Protein AF-A0A388NLM7-F1 (afdb_monomer_lite)

Foldseek 3Di:
DDPPPDPDDVVVVVCVVVVVVVVCCPVPVDDDDDDPCVVPDDDDD

Secondary structure (DSSP, 8-state):
--SSSS---HHHHHHHHHHHHHHHHHHHH-PPPPPTTTTPPP---

pLDDT: mean 85.75, std 9.91, range [55.66, 96.75]

Structure (mmCIF, N/CA/C/O backbone):
data_AF-A0A388NLM7-F1
#
_entry.id   AF-A0A388NLM7-F1
#
loop_
_atom_site.group_PDB
_atom_site.id
_atom_site.type_symbol
_atom_site.label_atom_id
_atom_site.label_alt_id
_atom_site.label_comp_id
_atom_site.label_asym_id
_atom_site.label_entity_id
_atom_site.label_seq_id
_atom_site.pdbx_PDB_ins_code
_atom_site.Cartn_x
_atom_site.Cart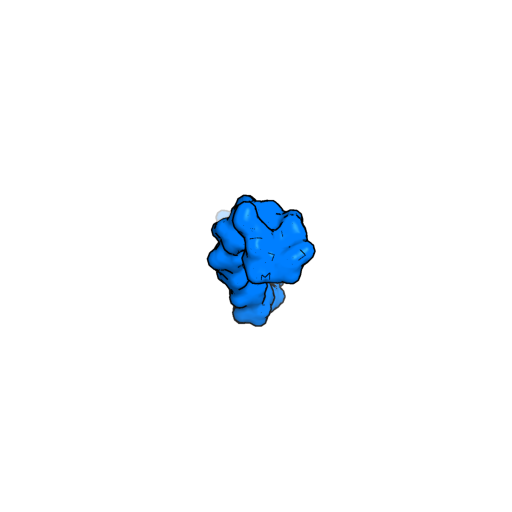n_y
_atom_site.Cartn_z
_atom_site.occupancy
_atom_site.B_iso_or_equiv
_atom_site.auth_seq_id
_atom_site.auth_comp_id
_atom_site.auth_asym_id
_atom_site.auth_atom_id
_atom_site.pdbx_PDB_model_num
ATOM 1 N N . MET A 1 1 ? 15.053 1.647 -26.178 1.00 55.66 1 MET A N 1
ATOM 2 C CA . MET A 1 1 ? 16.162 1.060 -25.397 1.00 55.66 1 MET A CA 1
ATOM 3 C C . MET A 1 1 ? 15.576 -0.012 -24.487 1.00 55.66 1 MET A C 1
ATOM 5 O O . MET A 1 1 ? 15.035 0.331 -23.445 1.00 55.66 1 MET A O 1
ATOM 9 N N . SER A 1 2 ? 15.596 -1.275 -24.925 1.00 61.53 2 SER A N 1
ATOM 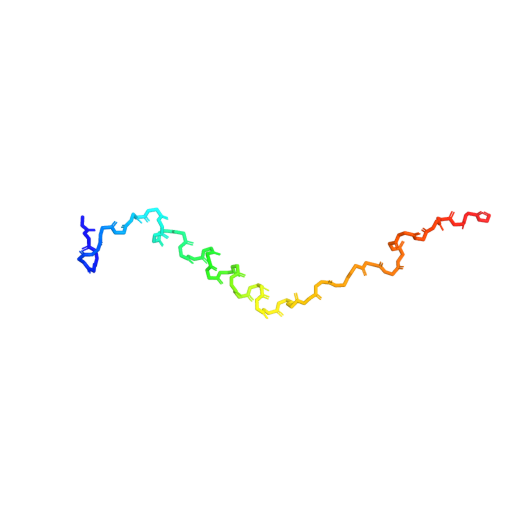10 C CA . SER A 1 2 ? 15.179 -2.436 -24.119 1.00 61.53 2 SER A CA 1
ATOM 11 C C . SER A 1 2 ? 16.343 -2.863 -23.222 1.00 61.53 2 SER A C 1
ATOM 13 O O . SER A 1 2 ? 17.484 -2.891 -23.678 1.00 61.53 2 SER A O 1
ATOM 15 N N . ILE A 1 3 ? 16.061 -3.158 -21.950 1.00 68.31 3 ILE A N 1
ATOM 16 C CA . ILE A 1 3 ? 17.080 -3.443 -20.926 1.00 68.31 3 ILE A CA 1
ATOM 17 C C . ILE A 1 3 ? 17.435 -4.944 -20.824 1.00 68.31 3 ILE A C 1
ATOM 19 O O . ILE A 1 3 ? 18.467 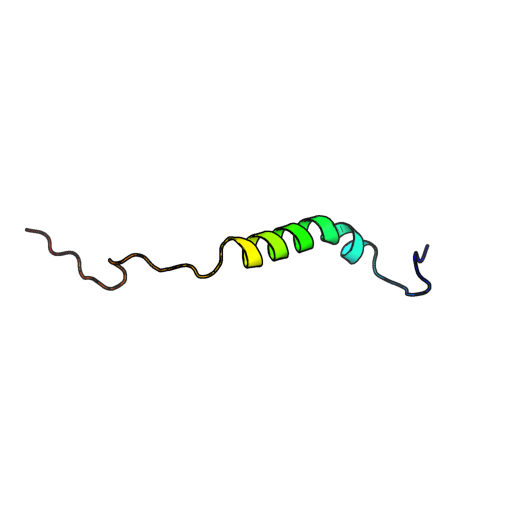-5.282 -20.260 1.00 68.31 3 ILE A O 1
ATOM 23 N N . LEU A 1 4 ? 16.605 -5.847 -21.374 1.00 69.62 4 LEU A N 1
ATOM 24 C CA . LEU A 1 4 ? 16.718 -7.314 -21.210 1.00 69.62 4 LEU A CA 1
ATOM 25 C C . LEU A 1 4 ? 16.290 -8.122 -22.461 1.00 69.62 4 LEU A C 1
ATOM 27 O O . LEU A 1 4 ? 15.989 -9.306 -22.358 1.00 69.62 4 LEU A O 1
ATOM 31 N N . GLY A 1 5 ? 16.186 -7.499 -23.643 1.00 69.75 5 GLY A N 1
ATOM 32 C CA . GLY A 1 5 ? 15.652 -8.152 -24.856 1.00 69.75 5 GLY A CA 1
ATOM 33 C C . GLY A 1 5 ? 14.133 -8.388 -24.830 1.00 69.75 5 GLY A C 1
ATOM 34 O O . GLY A 1 5 ? 13.551 -8.819 -25.820 1.00 69.75 5 GLY A O 1
ATOM 35 N N . VAL A 1 6 ? 13.487 -8.052 -23.712 1.00 72.06 6 VAL A N 1
ATOM 36 C CA . VAL A 1 6 ? 12.038 -7.930 -23.545 1.00 72.06 6 VAL A CA 1
ATOM 37 C C . VAL A 1 6 ? 11.652 -6.453 -23.590 1.00 72.06 6 VAL A C 1
ATOM 39 O O . VAL A 1 6 ? 12.313 -5.610 -22.973 1.00 72.06 6 VAL A O 1
ATOM 42 N N . ASP A 1 7 ? 10.607 -6.114 -24.344 1.00 74.50 7 ASP A N 1
ATOM 43 C CA . ASP A 1 7 ? 10.125 -4.734 -24.483 1.00 74.50 7 ASP A CA 1
ATOM 44 C C . ASP A 1 7 ? 9.244 -4.363 -23.280 1.00 74.50 7 ASP A C 1
ATOM 46 O O . ASP A 1 7 ? 8.020 -4.260 -23.356 1.00 74.50 7 ASP A O 1
ATOM 50 N N . VAL A 1 8 ? 9.877 -4.271 -22.108 1.00 79.06 8 VAL A N 1
ATOM 51 C CA . VAL A 1 8 ? 9.198 -3.885 -20.869 1.00 79.06 8 VAL A CA 1
ATOM 52 C C . VAL A 1 8 ? 8.939 -2.377 -20.898 1.00 79.06 8 VAL A C 1
ATOM 54 O O . VAL A 1 8 ? 9.897 -1.609 -21.032 1.00 79.06 8 VAL A O 1
ATOM 57 N N . PRO A 1 9 ? 7.680 -1.925 -20.724 1.00 86.06 9 PRO A N 1
ATOM 58 C CA . PRO A 1 9 ? 7.358 -0.506 -20.728 1.00 86.06 9 PRO A CA 1
ATOM 59 C C . PRO A 1 9 ? 8.143 0.254 -19.648 1.00 86.06 9 PRO A C 1
ATOM 61 O O . PRO A 1 9 ? 8.127 -0.158 -18.482 1.00 86.06 9 PRO A O 1
ATOM 64 N N . PRO A 1 10 ? 8.775 1.396 -19.976 1.00 84.88 10 PRO A N 1
ATOM 65 C CA . PRO A 1 10 ? 9.483 2.221 -18.996 1.00 84.88 10 PRO A CA 1
ATOM 66 C C . PRO A 1 10 ? 8.609 2.632 -17.805 1.00 84.88 10 PRO A C 1
ATOM 68 O O . PRO A 1 10 ? 9.095 2.750 -16.686 1.00 84.88 10 PRO A O 1
ATOM 71 N N . GLN A 1 11 ? 7.303 2.798 -18.019 1.00 88.75 11 GLN A N 1
ATOM 72 C CA . GLN A 1 11 ? 6.325 3.115 -16.979 1.00 88.75 11 GLN A CA 1
ATOM 73 C C . GLN A 1 11 ? 6.244 2.016 -15.912 1.00 88.75 11 GLN A C 1
ATOM 75 O O . GLN A 1 11 ? 6.138 2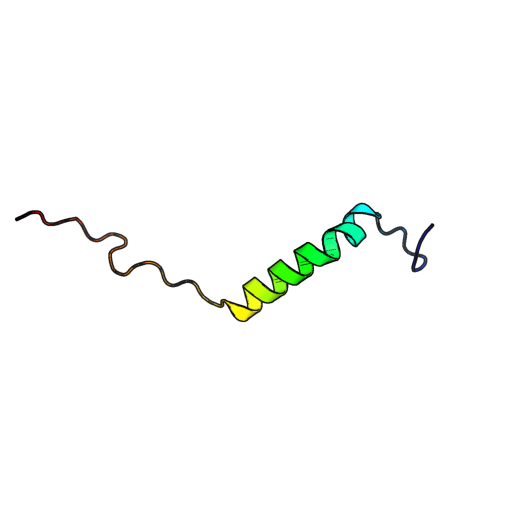.328 -14.727 1.00 88.75 11 GLN A O 1
ATOM 80 N N . LEU A 1 12 ? 6.343 0.741 -16.310 1.00 89.38 12 LEU A N 1
ATOM 81 C CA . LEU A 1 12 ? 6.353 -0.377 -15.368 1.00 89.38 12 LEU A CA 1
ATOM 82 C C . LEU A 1 12 ? 7.634 -0.361 -14.532 1.00 89.38 12 LEU A C 1
ATOM 84 O O . LEU A 1 12 ? 7.566 -0.471 -13.309 1.00 89.38 12 LEU A O 1
ATOM 88 N N . LEU A 1 13 ? 8.789 -0.147 -15.167 1.00 90.19 13 LEU A N 1
ATOM 89 C CA . LEU A 1 13 ? 10.066 -0.048 -14.458 1.00 90.19 13 LEU A CA 1
ATOM 90 C C . LEU A 1 13 ? 10.084 1.145 -13.485 1.00 90.19 13 LEU A C 1
ATOM 92 O O . LEU A 1 13 ? 10.516 1.012 -12.344 1.00 90.19 13 LEU A O 1
ATOM 96 N N . ASN A 1 14 ? 9.531 2.286 -13.893 1.00 93.06 14 ASN A N 1
ATOM 97 C CA . ASN A 1 14 ? 9.428 3.478 -13.049 1.00 93.06 14 ASN A CA 1
ATOM 98 C C . ASN A 1 14 ? 8.465 3.293 -11.862 1.00 93.06 14 ASN A C 1
ATOM 100 O O . ASN A 1 14 ? 8.554 4.030 -10.882 1.00 93.06 14 ASN A O 1
ATOM 104 N N . SER A 1 15 ? 7.566 2.305 -11.920 1.00 95.19 15 SER A N 1
ATOM 105 C CA . SER A 1 15 ? 6.669 1.966 -10.809 1.00 95.19 15 SER A CA 1
ATOM 106 C C . SER A 1 15 ? 7.301 1.041 -9.760 1.00 95.19 15 SER A C 1
ATOM 108 O O . SER A 1 15 ? 6.750 0.898 -8.667 1.00 95.19 15 SER A O 1
ATOM 110 N N . VAL A 1 16 ? 8.473 0.454 -10.049 1.00 95.25 16 VAL A N 1
ATOM 111 C CA . VAL A 1 16 ? 9.155 -0.517 -9.172 1.00 95.25 16 VAL A CA 1
ATOM 112 C C . VAL A 1 16 ? 9.289 -0.037 -7.723 1.00 95.25 16 VAL A C 1
ATOM 114 O O . VAL A 1 16 ? 8.949 -0.824 -6.839 1.00 95.25 16 VAL A O 1
ATOM 117 N N . PRO A 1 17 ? 9.690 1.218 -7.424 1.00 96.31 17 PRO A N 1
ATOM 118 C CA . PRO A 1 17 ? 9.806 1.672 -6.038 1.00 96.31 17 PRO A CA 1
ATOM 119 C C . PRO A 1 17 ? 8.493 1.545 -5.254 1.00 96.31 17 PRO A C 1
ATOM 121 O O . PRO A 1 17 ? 8.498 1.102 -4.109 1.00 96.31 17 PRO A O 1
ATOM 124 N N . TYR A 1 18 ? 7.360 1.871 -5.881 1.00 96.31 18 TYR A N 1
ATOM 125 C CA . TYR A 1 18 ? 6.036 1.797 -5.258 1.00 96.31 18 TYR A CA 1
ATOM 126 C C . TYR A 1 18 ? 5.547 0.355 -5.104 1.00 96.31 18 TYR A C 1
ATOM 128 O O . TYR A 1 18 ? 4.919 0.009 -4.108 1.00 96.31 18 TYR A O 1
ATOM 136 N N . ILE A 1 19 ? 5.847 -0.517 -6.068 1.00 96.31 19 ILE A N 1
ATOM 137 C CA . ILE A 1 19 ? 5.504 -1.940 -5.956 1.00 96.31 19 ILE A CA 1
ATOM 138 C C . ILE A 1 19 ? 6.258 -2.565 -4.780 1.00 96.31 19 ILE A C 1
ATOM 140 O O . ILE A 1 19 ? 5.668 -3.296 -3.984 1.00 96.31 19 ILE A O 1
ATOM 144 N N . VAL A 1 20 ? 7.542 -2.237 -4.628 1.00 96.75 20 VAL A N 1
ATOM 145 C CA . VAL A 1 20 ? 8.360 -2.722 -3.512 1.00 96.75 20 VAL A CA 1
ATOM 146 C C . VAL A 1 20 ? 7.770 -2.280 -2.172 1.00 96.75 20 VAL A C 1
ATOM 148 O O . VAL A 1 20 ? 7.638 -3.113 -1.276 1.00 96.75 20 VAL A O 1
ATOM 151 N N . THR A 1 21 ? 7.353 -1.017 -2.022 1.00 95.75 21 THR A N 1
ATOM 152 C CA . THR A 1 21 ? 6.744 -0.561 -0.761 1.00 95.75 21 THR A CA 1
ATOM 153 C C . THR A 1 21 ? 5.441 -1.288 -0.459 1.00 95.75 21 THR A C 1
ATOM 155 O O . THR A 1 21 ? 5.237 -1.691 0.683 1.00 95.75 21 THR A O 1
ATOM 158 N N . ILE A 1 22 ? 4.592 -1.527 -1.459 1.00 94.75 22 ILE A N 1
ATOM 159 C CA . ILE A 1 22 ? 3.347 -2.286 -1.282 1.00 94.75 22 ILE A CA 1
ATOM 160 C C . ILE A 1 22 ? 3.643 -3.713 -0.818 1.00 94.75 22 ILE A C 1
ATOM 162 O O . ILE A 1 22 ? 3.021 -4.172 0.137 1.00 94.75 22 ILE A O 1
ATOM 166 N N . VAL A 1 23 ? 4.598 -4.405 -1.447 1.00 95.31 23 VAL A N 1
ATOM 167 C CA . VAL A 1 23 ? 4.973 -5.775 -1.059 1.00 95.31 23 VAL A CA 1
ATOM 168 C C . VAL A 1 23 ? 5.507 -5.808 0.371 1.00 95.31 23 VAL A C 1
ATOM 170 O O . VAL A 1 23 ? 5.101 -6.664 1.156 1.00 95.31 23 VAL A O 1
ATOM 173 N N . VAL A 1 24 ? 6.368 -4.853 0.735 1.00 95.38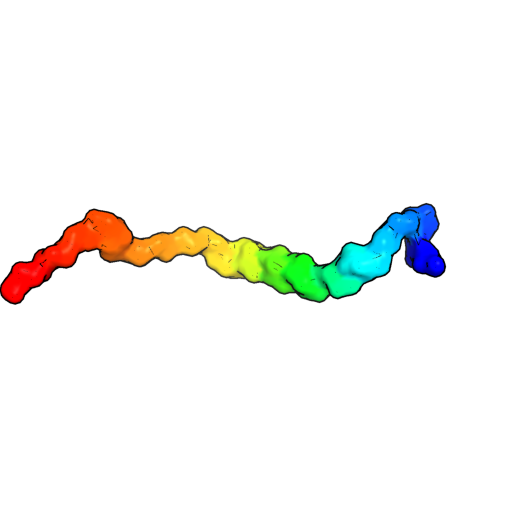 24 VAL A N 1
ATOM 174 C CA . VAL A 1 24 ? 6.903 -4.742 2.098 1.00 95.38 24 VAL A CA 1
ATOM 175 C C . VAL A 1 24 ? 5.787 -4.461 3.099 1.00 95.38 24 VAL A C 1
ATOM 177 O O . VAL A 1 24 ? 5.696 -5.165 4.097 1.00 95.38 24 VAL A O 1
ATOM 180 N N . VAL A 1 25 ? 4.912 -3.485 2.843 1.00 93.56 25 VAL A N 1
ATOM 181 C CA . VAL A 1 25 ? 3.784 -3.148 3.726 1.00 93.56 25 VAL A CA 1
ATOM 182 C C . VAL A 1 25 ? 2.839 -4.338 3.872 1.00 93.56 25 VAL A C 1
ATOM 184 O O . VAL A 1 25 ? 2.473 -4.687 4.990 1.00 93.56 25 VAL A O 1
ATOM 187 N N . ALA A 1 26 ? 2.484 -4.998 2.772 1.00 92.44 26 ALA A N 1
ATOM 188 C CA . ALA A 1 26 ? 1.606 -6.162 2.789 1.00 92.44 26 ALA A CA 1
ATOM 189 C C . ALA A 1 26 ? 2.217 -7.335 3.573 1.00 92.44 26 ALA A C 1
ATOM 191 O O . ALA A 1 26 ? 1.515 -7.985 4.348 1.00 92.44 26 ALA A O 1
ATOM 192 N N . GLY A 1 27 ? 3.520 -7.584 3.408 1.00 90.56 27 GLY A N 1
ATOM 193 C CA . GLY A 1 27 ? 4.234 -8.634 4.136 1.00 90.56 27 GLY A CA 1
ATOM 194 C C . GLY A 1 27 ? 4.467 -8.305 5.614 1.00 90.56 27 GLY A C 1
ATOM 195 O O . GLY A 1 27 ? 4.356 -9.188 6.461 1.00 90.56 27 GLY A O 1
ATOM 196 N N . LEU A 1 28 ? 4.764 -7.044 5.933 1.00 91.56 28 LEU A N 1
ATOM 197 C CA . LEU A 1 28 ? 5.145 -6.599 7.275 1.00 91.56 28 LEU A CA 1
ATOM 198 C C . LEU A 1 28 ? 3.942 -6.302 8.179 1.00 91.56 28 LEU A C 1
ATOM 200 O O . LEU A 1 28 ? 3.971 -6.637 9.360 1.00 91.56 28 LEU A O 1
ATOM 204 N N . VAL A 1 29 ? 2.895 -5.658 7.657 1.00 87.19 29 VAL A N 1
ATOM 205 C CA . VAL A 1 29 ? 1.743 -5.205 8.462 1.00 87.19 29 VAL A CA 1
ATOM 206 C C . VAL A 1 29 ? 0.777 -6.358 8.774 1.00 87.19 29 VAL A C 1
ATOM 208 O O . VAL A 1 29 ? 0.054 -6.314 9.770 1.00 87.19 29 VAL A O 1
ATOM 211 N N . GLY A 1 30 ? 0.796 -7.434 7.982 1.00 81.38 30 GLY A N 1
ATOM 212 C CA . GLY A 1 30 ? 0.017 -8.641 8.253 1.00 81.38 30 GLY A CA 1
ATOM 213 C C . GLY A 1 30 ? -1.502 -8.413 8.211 1.00 81.38 30 GLY A C 1
ATOM 214 O O . GLY A 1 30 ? -2.020 -7.687 7.364 1.00 81.38 30 GLY A O 1
ATOM 215 N N . ARG A 1 31 ? -2.254 -9.080 9.104 1.00 81.50 31 ARG A N 1
ATOM 216 C CA . ARG A 1 31 ? -3.728 -9.034 9.123 1.00 81.50 31 ARG A CA 1
ATOM 217 C C . ARG A 1 31 ? -4.243 -7.859 9.954 1.00 81.50 31 ARG A C 1
ATOM 219 O O . ARG A 1 31 ? -4.099 -7.848 11.176 1.00 81.50 31 ARG A O 1
ATOM 226 N N . VAL A 1 32 ? -4.963 -6.945 9.309 1.00 79.31 32 VAL A N 1
ATOM 227 C CA . VAL A 1 32 ? -5.691 -5.868 9.993 1.00 79.31 32 VAL A CA 1
ATOM 228 C C . VAL A 1 32 ? -6.842 -6.469 10.811 1.00 79.31 32 VAL A C 1
ATOM 230 O O . VAL A 1 32 ? -7.690 -7.186 10.273 1.00 79.31 32 VAL A O 1
ATOM 233 N N . ARG A 1 33 ? -6.874 -6.206 12.123 1.00 85.56 33 ARG A N 1
ATOM 234 C CA . ARG A 1 33 ? -8.041 -6.487 12.973 1.00 85.56 33 ARG A CA 1
ATOM 235 C C . ARG A 1 33 ? -8.891 -5.225 13.048 1.00 85.56 33 ARG A C 1
ATOM 237 O O . ARG A 1 33 ? -8.386 -4.169 13.416 1.00 85.56 33 ARG A O 1
ATOM 244 N N . GLY A 1 34 ? -10.165 -5.347 12.680 1.00 88.31 34 GLY A N 1
ATOM 245 C CA . GLY A 1 34 ? -11.132 -4.268 12.851 1.00 88.31 34 GLY A CA 1
ATOM 246 C C . GLY A 1 34 ? -11.309 -3.896 14.330 1.00 88.31 34 GLY A C 1
ATOM 247 O O . GLY A 1 34 ? -10.960 -4.688 15.211 1.00 88.31 34 GLY A O 1
ATOM 248 N N . PRO A 1 35 ? -11.835 -2.697 14.619 1.00 89.25 35 PRO A N 1
ATOM 249 C CA . PRO A 1 35 ? -12.032 -2.241 15.988 1.00 89.25 35 PRO A CA 1
ATOM 250 C C . PRO A 1 35 ? -13.062 -3.115 16.712 1.00 89.25 35 PRO A C 1
ATOM 252 O O . PRO A 1 35 ? -14.050 -3.538 16.118 1.00 89.25 35 PRO A O 1
ATOM 255 N N . ALA A 1 36 ? -12.864 -3.346 18.012 1.00 88.06 36 ALA A N 1
ATOM 256 C CA . ALA A 1 36 ? -13.760 -4.175 18.829 1.00 88.06 36 ALA A CA 1
ATOM 257 C C . ALA A 1 36 ? -15.207 -3.649 18.873 1.00 88.06 36 ALA A C 1
ATOM 259 O O . ALA A 1 36 ? -16.141 -4.426 19.024 1.00 88.06 36 ALA A O 1
ATOM 260 N N . ALA A 1 37 ? -15.379 -2.338 18.695 1.00 90.38 37 ALA A N 1
ATOM 261 C CA . ALA A 1 37 ? -16.676 -1.674 18.646 1.00 90.38 37 ALA A CA 1
ATOM 262 C C . ALA A 1 37 ? -17.355 -1.723 17.264 1.00 90.38 37 ALA A C 1
ATOM 264 O O . ALA A 1 37 ? -18.446 -1.179 17.101 1.00 90.38 37 ALA A O 1
ATOM 265 N N . ALA A 1 38 ? -16.742 -2.346 16.249 1.00 90.25 38 ALA A N 1
ATOM 266 C CA . ALA A 1 38 ? -17.382 -2.501 14.947 1.00 90.25 38 ALA A CA 1
ATOM 267 C C . ALA A 1 38 ? -18.696 -3.290 15.099 1.00 90.25 38 ALA A C 1
ATOM 269 O O . ALA A 1 38 ? -18.688 -4.455 15.486 1.00 90.25 38 ALA A O 1
ATOM 270 N N . GLY A 1 39 ? -19.825 -2.645 14.799 1.00 89.31 39 GLY A N 1
ATOM 271 C CA . GLY A 1 39 ? -21.157 -3.246 14.913 1.00 89.31 39 GLY A CA 1
ATOM 272 C C . GLY A 1 39 ? -21.774 -3.214 16.315 1.00 89.31 39 GLY A C 1
ATOM 273 O O . GLY A 1 39 ? -22.884 -3.712 16.476 1.00 89.31 39 GLY A O 1
ATOM 274 N N . GLN A 1 40 ? -21.112 -2.622 17.314 1.00 91.25 40 GLN A N 1
ATOM 275 C CA . GLN A 1 40 ? -21.699 -2.417 18.640 1.00 91.25 40 GLN A CA 1
ATOM 276 C C . GLN A 1 40 ? -22.514 -1.110 18.652 1.00 91.25 40 GLN A C 1
ATOM 278 O O . GLN A 1 40 ? -21.942 -0.046 18.400 1.00 91.25 40 GLN A O 1
ATOM 283 N N . PRO A 1 41 ? -23.835 -1.154 18.920 1.00 88.31 41 PRO A N 1
ATOM 284 C CA . PRO A 1 41 ? -24.644 0.052 19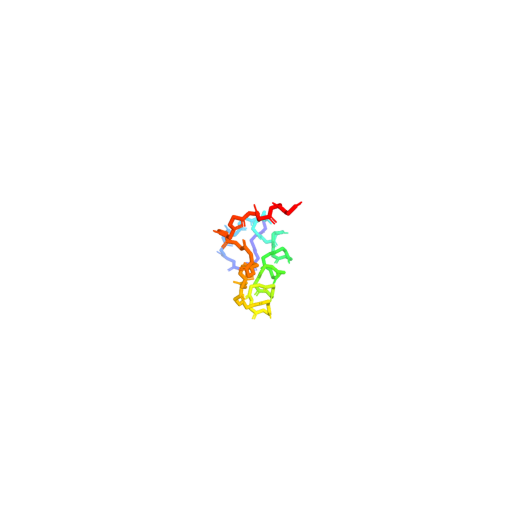.058 1.00 88.31 41 PRO A CA 1
ATOM 285 C C . PRO A 1 41 ? -24.158 0.907 20.231 1.00 88.31 41 PRO A C 1
ATOM 287 O O . PRO A 1 41 ? -23.843 0.386 21.300 1.00 88.31 41 PRO A O 1
ATOM 290 N N . TYR A 1 42 ? -24.126 2.225 20.044 1.00 85.62 42 TYR A N 1
ATOM 291 C CA . TYR A 1 42 ? -23.776 3.155 21.111 1.00 85.62 42 TYR A CA 1
ATOM 292 C C . TYR A 1 42 ? -24.909 3.222 22.141 1.00 85.62 42 TYR A C 1
ATOM 294 O O . TYR A 1 42 ? -26.028 3.618 21.814 1.00 85.62 42 TYR A O 1
ATOM 302 N N . THR A 1 43 ? -24.632 2.836 23.385 1.00 86.12 43 THR A N 1
ATOM 303 C CA . THR A 1 43 ? -25.566 3.004 24.502 1.00 86.12 43 THR A CA 1
ATOM 304 C C . THR A 1 43 ? -25.264 4.324 25.195 1.00 86.12 43 THR A C 1
ATOM 306 O O . THR A 1 43 ? -24.277 4.434 25.922 1.00 86.12 43 THR A O 1
ATOM 309 N N . GLN A 1 44 ? -26.099 5.328 24.949 1.00 78.12 44 GLN A N 1
ATOM 310 C CA . GLN A 1 44 ? -26.051 6.590 25.677 1.00 78.12 44 GLN A CA 1
ATOM 311 C C . GLN A 1 44 ? -26.868 6.424 26.966 1.00 78.12 44 GLN A C 1
ATOM 313 O O . GLN A 1 44 ? -28.031 6.022 26.902 1.00 78.12 44 GLN A O 1
ATOM 318 N N . GLY A 1 45 ? -26.224 6.648 28.113 1.00 70.38 45 GLY A N 1
ATOM 319 C CA . GLY A 1 45 ? -26.882 6.791 29.414 1.00 70.38 45 GLY A CA 1
ATOM 320 C C . GLY A 1 45 ? -27.283 8.233 29.679 1.00 70.38 45 GLY A C 1
ATOM 321 O O . GLY A 1 45 ? -26.660 9.129 29.062 1.00 70.38 45 GLY A O 1
#

Radius of gyration: 21.28 Å; chains: 1; bounding box: 44×16×55 Å

Sequence (45 aa):
MSILGVDVPPQLLNSVPYIVTIVVVAGLVGRVRGPAAAGQPYTQG